Protein AF-A0ABD6BNP2-F1 (afdb_monomer_lite)

Sequence (99 aa):
DENVATVAYGLSDTFSLILVLMGYMAVIFQIPLFIMLAIMMGIVTRTWLEDKRLLFWGGFLTIAFLVNPDPTGMTPFIIAATMIVLYEGTLALLRWTGN

pLDDT: mean 85.68, std 10.11, range [52.31, 95.06]

Organism: NCBI:txid1515593

Structure (mmCIF, N/CA/C/O backbone):
data_AF-A0ABD6BNP2-F1
#
_entry.id   AF-A0ABD6BNP2-F1
#
loop_
_atom_site.group_PDB
_atom_site.id
_atom_site.type_symbol
_atom_site.label_atom_id
_atom_site.label_alt_id
_atom_site.label_comp_id
_atom_site.label_asym_id
_atom_site.label_entity_id
_atom_site.label_seq_id
_atom_site.pdbx_PDB_ins_code
_atom_site.Cartn_x
_atom_site.Cartn_y
_atom_site.Cartn_z
_atom_site.occupancy
_atom_site.B_iso_or_equiv
_atom_site.auth_seq_id
_atom_site.auth_comp_id
_atom_site.auth_asym_id
_atom_site.auth_atom_id
_atom_site.pdbx_PDB_model_num
ATOM 1 N N . ASP A 1 1 ? 16.920 9.040 -43.916 1.00 55.62 1 ASP A N 1
ATOM 2 C CA . ASP A 1 1 ? 15.939 8.003 -43.535 1.00 55.62 1 ASP A CA 1
ATOM 3 C C . ASP A 1 1 ? 16.428 7.053 -42.443 1.00 55.62 1 ASP A C 1
ATOM 5 O O . ASP A 1 1 ? 15.715 6.886 -41.465 1.00 55.62 1 ASP A O 1
ATOM 9 N N . GLU A 1 2 ? 17.654 6.526 -42.505 1.00 58.44 2 GLU A N 1
ATOM 10 C CA . GLU A 1 2 ? 18.186 5.580 -41.498 1.00 58.44 2 GLU A CA 1
ATOM 11 C C . GLU A 1 2 ? 18.308 6.165 -40.067 1.00 58.44 2 GLU A C 1
ATOM 13 O O . GLU A 1 2 ? 17.961 5.513 -39.090 1.00 58.44 2 GLU A O 1
ATOM 18 N N . ASN A 1 3 ? 18.694 7.442 -39.931 1.00 59.44 3 ASN A N 1
ATOM 19 C CA . ASN A 1 3 ? 18.810 8.122 -38.628 1.00 59.44 3 ASN A CA 1
ATOM 20 C C . ASN A 1 3 ? 17.435 8.392 -37.967 1.00 59.44 3 ASN A C 1
ATOM 22 O O . ASN A 1 3 ? 17.286 8.323 -36.752 1.00 59.44 3 ASN A O 1
ATOM 26 N N . VAL A 1 4 ? 16.393 8.632 -38.772 1.00 63.38 4 VAL A N 1
ATOM 27 C CA . VAL A 1 4 ? 15.029 8.874 -38.266 1.00 63.38 4 VAL A CA 1
ATOM 28 C C . VAL A 1 4 ? 14.410 7.575 -37.740 1.00 63.38 4 VAL A C 1
ATOM 30 O O . VAL A 1 4 ? 13.733 7.597 -36.715 1.00 63.38 4 VAL A O 1
ATOM 33 N N . ALA A 1 5 ? 14.695 6.439 -38.386 1.00 64.12 5 ALA A N 1
ATOM 34 C CA . ALA A 1 5 ? 14.225 5.124 -37.951 1.00 64.12 5 ALA A CA 1
ATOM 35 C C . ALA A 1 5 ? 14.811 4.710 -36.587 1.00 64.12 5 ALA A C 1
ATOM 37 O O . ALA A 1 5 ? 14.073 4.246 -35.718 1.00 64.12 5 ALA A O 1
ATOM 38 N N . THR A 1 6 ? 16.106 4.948 -36.355 1.00 66.69 6 THR A N 1
ATOM 39 C CA . THR A 1 6 ? 16.770 4.619 -35.080 1.00 66.69 6 THR A CA 1
ATOM 40 C C . THR A 1 6 ? 16.287 5.502 -33.927 1.00 66.69 6 THR A C 1
ATOM 42 O O . THR A 1 6 ? 16.051 5.008 -32.824 1.00 66.69 6 THR A O 1
ATOM 45 N N . VAL A 1 7 ? 16.077 6.801 -34.176 1.00 68.06 7 VAL A N 1
ATOM 46 C CA . VAL A 1 7 ? 15.526 7.726 -33.170 1.00 68.06 7 VAL A CA 1
ATOM 47 C C . VAL A 1 7 ? 14.066 7.386 -32.846 1.00 68.06 7 VAL A C 1
ATOM 49 O O . VAL A 1 7 ? 13.687 7.393 -31.676 1.00 68.06 7 VAL A O 1
ATOM 52 N N . ALA A 1 8 ? 13.254 7.030 -33.846 1.00 66.50 8 ALA A N 1
ATOM 53 C CA . ALA A 1 8 ? 11.868 6.612 -33.631 1.00 66.50 8 ALA A CA 1
ATOM 54 C C . ALA A 1 8 ? 11.763 5.298 -32.833 1.00 66.50 8 ALA A C 1
ATOM 56 O O . ALA A 1 8 ? 10.902 5.191 -31.960 1.00 66.50 8 ALA A O 1
ATOM 57 N N . TYR A 1 9 ? 12.657 4.333 -33.076 1.00 70.94 9 TYR A N 1
ATOM 58 C CA . TYR A 1 9 ? 12.718 3.076 -32.322 1.00 70.94 9 TYR A CA 1
ATOM 59 C C . TYR A 1 9 ? 13.098 3.310 -30.848 1.00 70.94 9 TYR A C 1
ATOM 61 O O . TYR A 1 9 ? 12.373 2.885 -29.951 1.00 70.94 9 TYR A O 1
ATOM 69 N N . GLY A 1 10 ? 14.157 4.087 -30.580 1.00 77.31 10 GLY A N 1
ATOM 70 C CA . GLY A 1 10 ? 14.562 4.416 -29.205 1.00 77.31 10 GLY A CA 1
ATOM 71 C C . GLY A 1 10 ? 13.518 5.239 -28.435 1.00 77.31 10 GLY A C 1
ATOM 72 O O . GLY A 1 10 ? 13.335 5.058 -27.227 1.00 77.31 10 GLY A O 1
ATOM 73 N N . LEU A 1 11 ? 12.784 6.113 -29.131 1.00 80.56 11 LEU A N 1
ATOM 74 C CA . LEU A 1 11 ? 11.681 6.870 -28.542 1.00 80.56 11 LEU A CA 1
ATOM 75 C C . LEU A 1 11 ? 10.480 5.962 -28.230 1.00 80.56 11 LEU A C 1
ATOM 77 O O . LEU A 1 11 ? 9.920 6.056 -27.140 1.00 80.56 11 LEU A O 1
ATOM 81 N N . SER A 1 12 ? 10.120 5.056 -29.144 1.00 83.06 12 SER A N 1
ATOM 82 C CA . SER A 1 12 ? 9.052 4.066 -28.944 1.00 83.06 12 SER A CA 1
ATOM 83 C C . SER A 1 12 ? 9.328 3.150 -27.749 1.00 83.06 12 SER A C 1
ATOM 85 O O . SER A 1 12 ? 8.430 2.910 -26.938 1.00 83.06 12 SER A O 1
ATOM 87 N N . ASP A 1 13 ? 10.570 2.693 -27.587 1.00 85.38 13 ASP A N 1
ATOM 88 C CA . ASP A 1 13 ? 10.980 1.874 -26.441 1.00 85.38 13 ASP A CA 1
ATOM 89 C C . ASP A 1 13 ? 10.909 2.662 -25.129 1.00 85.38 13 ASP A C 1
ATOM 91 O O . ASP A 1 13 ? 10.392 2.166 -24.128 1.00 85.38 13 ASP A O 1
ATOM 95 N N . THR A 1 14 ? 11.346 3.925 -25.139 1.00 87.75 14 THR A N 1
ATOM 96 C CA . THR A 1 14 ? 11.267 4.798 -23.957 1.00 87.75 14 THR A CA 1
ATOM 97 C C . THR A 1 14 ? 9.816 5.060 -23.552 1.00 87.75 14 THR A C 1
ATOM 99 O O . THR A 1 14 ? 9.474 4.945 -22.375 1.00 87.75 14 THR A O 1
ATOM 102 N N . PHE A 1 15 ? 8.934 5.365 -24.510 1.00 89.19 15 PHE A N 1
ATOM 103 C CA . PHE A 1 15 ? 7.505 5.529 -24.235 1.00 89.19 15 PHE A CA 1
ATOM 104 C C . PHE A 1 15 ? 6.876 4.237 -23.722 1.00 89.19 15 PHE A C 1
ATOM 106 O O . PHE A 1 15 ? 6.127 4.279 -22.750 1.00 89.19 15 PHE A O 1
ATOM 113 N N . SER A 1 16 ? 7.206 3.094 -24.321 1.00 89.50 16 SER A N 1
ATOM 114 C CA . SER A 1 16 ? 6.706 1.789 -23.876 1.00 89.50 16 SER A CA 1
ATOM 115 C C . SER A 1 16 ? 7.147 1.484 -22.446 1.00 89.50 16 SER A C 1
ATOM 117 O O . SER A 1 16 ? 6.329 1.067 -21.627 1.00 89.50 16 SER A O 1
ATOM 119 N N . LEU A 1 17 ? 8.404 1.776 -22.105 1.00 86.38 17 LEU A N 1
ATOM 120 C CA . LEU A 1 17 ? 8.914 1.636 -20.745 1.00 86.38 17 LEU A CA 1
ATOM 121 C C . LEU A 1 17 ? 8.160 2.544 -19.765 1.00 86.38 17 LEU A C 1
ATOM 123 O O . LEU A 1 17 ? 7.706 2.070 -18.726 1.00 86.38 17 LEU A O 1
ATOM 127 N N . ILE A 1 18 ? 7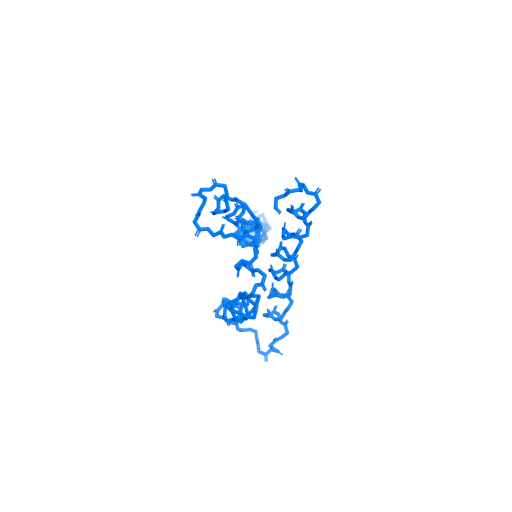.972 3.825 -20.100 1.00 89.38 18 ILE A N 1
ATOM 128 C CA . ILE A 1 18 ? 7.199 4.759 -19.268 1.00 89.38 18 ILE A CA 1
ATOM 129 C C . ILE A 1 18 ? 5.768 4.247 -19.077 1.00 89.38 18 ILE A C 1
ATOM 131 O O . ILE A 1 18 ? 5.275 4.247 -17.953 1.00 89.38 18 ILE A O 1
ATOM 135 N N . LEU A 1 19 ? 5.108 3.768 -20.136 1.00 91.88 19 LEU A N 1
ATOM 136 C CA . LEU A 1 19 ? 3.749 3.223 -20.062 1.00 91.88 19 LEU A CA 1
ATOM 137 C C . LEU A 1 19 ? 3.669 2.001 -19.142 1.00 91.88 19 LEU A C 1
ATOM 139 O O . LEU A 1 19 ? 2.756 1.922 -18.321 1.00 91.88 19 LEU A O 1
ATOM 143 N N . VAL A 1 20 ? 4.632 1.082 -19.232 1.00 89.12 20 VAL A N 1
ATOM 144 C CA . VAL A 1 20 ? 4.701 -0.097 -18.355 1.00 89.12 20 VAL A CA 1
ATOM 145 C C . VAL A 1 20 ? 4.929 0.318 -16.901 1.00 89.12 20 VAL A C 1
ATOM 147 O O . VAL A 1 20 ? 4.212 -0.147 -16.015 1.00 89.12 20 VAL A O 1
ATOM 150 N N . LEU A 1 21 ? 5.868 1.233 -16.646 1.00 86.94 21 LEU A N 1
ATOM 151 C CA . LEU A 1 21 ? 6.152 1.733 -15.299 1.00 86.94 21 LEU A CA 1
ATOM 152 C C . LEU A 1 21 ? 4.950 2.480 -14.704 1.00 86.94 21 LEU A C 1
ATOM 154 O O . LEU A 1 21 ? 4.584 2.236 -13.554 1.00 86.94 21 LEU A O 1
ATOM 158 N N . MET A 1 22 ? 4.293 3.344 -15.483 1.00 90.44 22 MET A N 1
ATOM 159 C CA . MET A 1 22 ? 3.076 4.038 -15.055 1.00 90.44 22 MET A CA 1
ATOM 160 C C . MET A 1 22 ? 1.933 3.062 -14.791 1.00 90.44 22 MET A C 1
ATOM 162 O O . MET A 1 22 ? 1.248 3.208 -13.784 1.00 90.44 22 MET A O 1
ATOM 166 N N . GLY A 1 23 ? 1.730 2.066 -15.656 1.00 90.12 23 GLY A N 1
ATOM 167 C CA . GLY A 1 23 ? 0.700 1.046 -15.467 1.00 90.12 23 GLY A CA 1
ATOM 168 C C . GLY A 1 23 ? 0.926 0.249 -14.185 1.00 90.12 23 GLY A C 1
ATOM 169 O O . GLY A 1 23 ? 0.006 0.079 -13.387 1.00 90.12 23 GLY A O 1
ATOM 170 N N . TYR A 1 24 ? 2.169 -0.161 -13.938 1.00 85.06 24 TYR A N 1
ATOM 171 C CA . TYR A 1 24 ? 2.540 -0.872 -12.720 1.00 85.06 24 TYR A CA 1
ATOM 172 C C . TYR A 1 24 ? 2.306 -0.030 -11.458 1.00 85.06 24 TYR A C 1
ATOM 174 O O . TYR A 1 24 ? 1.658 -0.482 -10.511 1.00 85.06 24 TYR A O 1
ATOM 182 N N . MET A 1 25 ? 2.762 1.226 -11.461 1.00 87.06 25 MET A N 1
ATOM 183 C CA . MET A 1 25 ? 2.527 2.140 -10.344 1.00 87.06 25 MET A CA 1
ATOM 184 C C . MET A 1 25 ? 1.034 2.412 -10.150 1.00 87.06 25 MET A C 1
ATOM 186 O O . MET A 1 25 ? 0.560 2.386 -9.017 1.00 87.06 25 MET A O 1
ATOM 190 N N . ALA A 1 26 ? 0.267 2.605 -11.224 1.00 91.31 26 ALA A N 1
ATOM 191 C CA . ALA A 1 26 ? -1.172 2.837 -11.145 1.00 91.31 26 ALA A CA 1
ATOM 192 C C . ALA A 1 26 ? -1.893 1.700 -10.411 1.00 91.31 26 ALA A C 1
ATOM 194 O O . ALA A 1 26 ? -2.748 1.987 -9.574 1.00 91.31 26 ALA A O 1
ATOM 195 N N . VAL A 1 27 ? -1.512 0.442 -10.666 1.00 89.88 27 VAL A N 1
ATOM 196 C CA . VAL A 1 27 ? -2.042 -0.735 -9.956 1.00 89.88 27 VAL A CA 1
ATOM 197 C C . VAL A 1 27 ? -1.702 -0.683 -8.465 1.00 89.88 27 VAL A C 1
ATOM 199 O O . VAL A 1 27 ? -2.589 -0.874 -7.634 1.00 89.88 27 VAL A O 1
ATOM 202 N N . ILE A 1 28 ? -0.454 -0.365 -8.108 1.00 90.19 28 ILE A N 1
ATOM 203 C CA . ILE A 1 28 ? -0.031 -0.223 -6.702 1.00 90.19 28 ILE A CA 1
ATOM 204 C C . ILE A 1 28 ? -0.832 0.878 -5.994 1.00 90.19 28 ILE A C 1
ATOM 206 O O . ILE A 1 28 ? -1.312 0.685 -4.877 1.00 90.19 28 ILE A O 1
ATOM 210 N N . PHE A 1 29 ? -1.035 2.018 -6.654 1.00 92.69 29 PHE A N 1
ATOM 211 C CA . PHE A 1 29 ? -1.813 3.134 -6.116 1.00 92.69 29 PHE A CA 1
ATOM 212 C C . PHE A 1 29 ? -3.314 2.840 -5.982 1.00 92.69 29 PHE A C 1
ATOM 214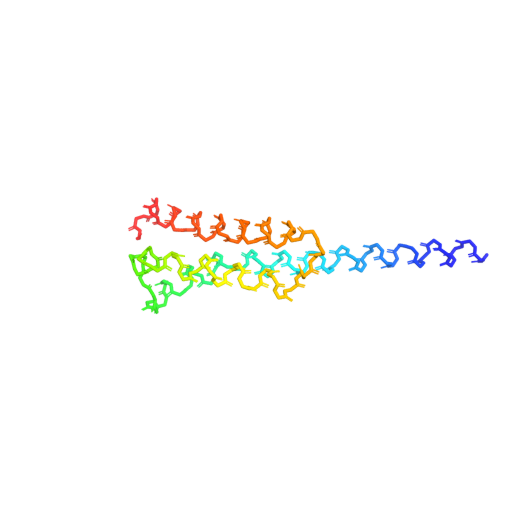 O O . PHE A 1 29 ? -4.000 3.577 -5.274 1.00 92.69 29 PHE A O 1
ATOM 221 N N . GLN A 1 30 ? -3.840 1.768 -6.587 1.00 94.69 30 GLN A N 1
ATOM 222 C CA . GLN A 1 30 ? -5.226 1.357 -6.341 1.00 94.69 30 GLN A CA 1
ATOM 223 C C . GLN A 1 30 ? -5.420 0.697 -4.972 1.00 94.69 30 GLN A C 1
ATOM 225 O O . GLN A 1 30 ? -6.551 0.654 -4.489 1.00 94.69 30 GLN A O 1
ATOM 230 N N . ILE A 1 31 ? -4.354 0.200 -4.328 1.00 93.25 31 ILE A N 1
ATOM 231 C CA . ILE A 1 31 ? -4.437 -0.483 -3.025 1.00 93.25 31 ILE A CA 1
ATOM 232 C C . ILE A 1 31 ? -5.215 0.365 -1.993 1.00 93.25 31 ILE A C 1
ATOM 234 O O . ILE A 1 31 ? -6.194 -0.148 -1.447 1.00 93.25 31 ILE A O 1
ATOM 238 N N . PRO A 1 32 ? -4.881 1.657 -1.768 1.00 92.00 32 PRO A N 1
ATOM 239 C CA . PRO A 1 32 ? -5.678 2.560 -0.936 1.00 92.00 32 PRO A CA 1
ATOM 240 C C . PRO A 1 32 ? -7.169 2.586 -1.275 1.00 92.00 32 PRO A C 1
ATOM 242 O O . PRO A 1 32 ? -8.009 2.426 -0.389 1.00 92.00 32 PRO A O 1
ATOM 245 N N . LEU A 1 33 ? -7.505 2.760 -2.556 1.00 93.19 33 LEU A N 1
ATOM 246 C CA . LEU A 1 33 ? -8.889 2.879 -3.001 1.00 93.19 33 LEU A CA 1
ATOM 247 C C . LEU A 1 33 ? -9.665 1.588 -2.727 1.00 93.19 33 LEU A C 1
ATOM 249 O O . LEU A 1 33 ? -10.767 1.642 -2.189 1.00 93.19 33 LEU A O 1
ATOM 253 N N . PHE A 1 34 ? -9.083 0.426 -3.028 1.00 93.00 34 PHE A N 1
ATOM 254 C CA . PHE A 1 34 ? -9.727 -0.860 -2.760 1.00 93.00 34 PHE A CA 1
ATOM 255 C C . PHE A 1 34 ? -9.992 -1.085 -1.273 1.00 93.00 34 PHE A C 1
ATOM 257 O O . PHE A 1 34 ? -11.059 -1.582 -0.918 1.00 93.00 34 PHE A O 1
ATOM 264 N N . ILE A 1 35 ? -9.067 -0.684 -0.400 1.00 91.81 35 ILE A N 1
ATOM 265 C CA . ILE A 1 35 ? -9.252 -0.778 1.053 1.00 91.81 35 ILE A CA 1
ATOM 266 C C . ILE A 1 35 ? -10.393 0.131 1.504 1.00 91.81 35 ILE A C 1
ATOM 268 O O . ILE A 1 35 ? -11.282 -0.314 2.229 1.00 91.81 35 ILE A O 1
ATOM 272 N N . MET A 1 36 ? -10.397 1.386 1.048 1.00 91.38 36 MET A N 1
ATOM 273 C CA . MET A 1 36 ? -11.464 2.334 1.372 1.00 91.38 36 MET A CA 1
ATOM 274 C C . MET A 1 36 ? -12.826 1.801 0.924 1.00 91.38 36 MET A C 1
ATOM 276 O O . MET A 1 36 ? -13.767 1.790 1.714 1.00 91.38 36 MET A O 1
ATOM 280 N N . LEU A 1 37 ? -12.921 1.293 -0.306 1.00 92.31 37 LEU A N 1
ATOM 281 C CA . LEU A 1 37 ? -14.151 0.706 -0.829 1.00 92.31 37 LEU A CA 1
ATOM 282 C C . LEU A 1 37 ? -14.571 -0.543 -0.044 1.00 92.31 37 LEU A C 1
ATOM 284 O O . LEU A 1 37 ? -15.749 -0.687 0.269 1.00 92.31 37 LEU A O 1
ATOM 288 N N . ALA A 1 38 ? -13.640 -1.425 0.323 1.00 91.69 38 ALA A N 1
ATOM 289 C CA . ALA A 1 38 ? -13.948 -2.618 1.112 1.00 91.69 38 ALA A CA 1
ATOM 290 C C . ALA A 1 38 ? -14.504 -2.270 2.503 1.00 91.69 38 ALA A C 1
ATOM 292 O O . ALA A 1 38 ? -15.418 -2.943 2.984 1.00 91.69 38 ALA A O 1
ATOM 293 N N . ILE A 1 39 ? -14.003 -1.196 3.121 1.00 89.94 39 ILE A N 1
ATOM 294 C CA . ILE A 1 39 ? -14.529 -0.675 4.389 1.00 89.94 39 ILE A CA 1
ATOM 295 C C . ILE A 1 39 ? -15.904 -0.034 4.184 1.00 89.94 39 ILE A C 1
ATOM 297 O O . ILE A 1 39 ? -16.829 -0.324 4.938 1.00 89.94 39 ILE A O 1
ATOM 301 N N . MET A 1 40 ? -16.071 0.790 3.144 1.00 88.94 40 MET A N 1
ATOM 302 C CA . MET A 1 40 ? -17.356 1.431 2.826 1.00 88.94 40 MET A CA 1
ATOM 303 C C . MET A 1 40 ? -18.458 0.415 2.500 1.00 88.94 40 MET A C 1
ATOM 305 O O . MET A 1 40 ? -19.614 0.630 2.846 1.00 88.94 40 MET A O 1
ATOM 309 N N . MET A 1 41 ? -18.106 -0.706 1.869 1.00 94.25 41 MET A N 1
ATOM 310 C CA . MET A 1 41 ? -19.023 -1.816 1.592 1.00 94.25 41 MET A CA 1
ATOM 311 C C . MET A 1 41 ? -19.263 -2.725 2.810 1.00 94.25 41 MET A C 1
ATOM 313 O O . MET A 1 41 ? -20.015 -3.691 2.705 1.00 94.25 41 MET A O 1
ATOM 317 N N . GLY A 1 42 ? -18.621 -2.459 3.953 1.00 88.81 42 GLY A N 1
ATOM 318 C CA . GLY A 1 42 ? -18.748 -3.269 5.166 1.00 88.81 42 GLY A CA 1
ATOM 319 C C . GLY A 1 42 ? -18.132 -4.669 5.063 1.00 88.81 42 GLY A C 1
ATOM 320 O O . GLY A 1 42 ? -18.441 -5.526 5.886 1.00 88.81 42 GLY A O 1
ATOM 321 N N . ILE A 1 43 ? -17.272 -4.920 4.067 1.00 92.88 43 ILE A N 1
ATOM 322 C CA . ILE A 1 43 ? -16.610 -6.220 3.858 1.00 92.88 43 ILE A CA 1
ATOM 323 C C . ILE A 1 43 ? -15.515 -6.435 4.908 1.00 92.88 43 ILE A C 1
ATOM 325 O O . ILE A 1 43 ? -15.310 -7.550 5.385 1.00 92.88 43 ILE A O 1
ATOM 329 N N . VAL A 1 44 ? -14.806 -5.366 5.273 1.00 90.94 44 VAL A N 1
ATOM 330 C CA . VAL A 1 44 ? -13.734 -5.386 6.273 1.00 90.94 44 VAL A CA 1
ATOM 331 C C . VAL A 1 44 ? -13.881 -4.208 7.224 1.00 90.94 44 VAL A C 1
ATOM 333 O O . VAL A 1 44 ? -14.309 -3.126 6.828 1.00 90.94 44 VAL A O 1
ATOM 336 N N . THR A 1 45 ? -13.499 -4.400 8.485 1.00 89.06 45 THR A N 1
ATOM 337 C CA . THR A 1 45 ? -13.405 -3.298 9.446 1.00 89.06 45 THR A CA 1
ATOM 338 C C . THR A 1 45 ? -11.975 -2.785 9.527 1.00 89.06 45 THR A C 1
ATOM 340 O O . THR A 1 45 ? -11.003 -3.503 9.277 1.00 89.06 45 THR A O 1
ATOM 343 N N . ARG A 1 46 ? -11.842 -1.527 9.938 1.00 87.44 46 ARG A N 1
ATOM 344 C CA . ARG A 1 46 ? -10.549 -0.897 10.188 1.00 87.44 46 ARG A CA 1
ATOM 345 C C . ARG A 1 46 ? -9.713 -1.671 11.220 1.00 87.44 46 ARG A C 1
ATOM 347 O O . ARG A 1 46 ? -8.541 -1.930 10.976 1.00 87.44 46 ARG A O 1
ATOM 354 N N . THR A 1 47 ? -10.318 -2.100 12.328 1.00 88.38 47 THR A N 1
ATOM 355 C CA . THR A 1 47 ? -9.638 -2.901 13.363 1.00 88.38 47 THR A CA 1
ATOM 356 C C . THR A 1 47 ? -9.182 -4.260 12.841 1.00 88.38 47 THR A C 1
ATOM 358 O O . THR A 1 47 ? -8.069 -4.684 13.128 1.00 88.38 47 THR A O 1
ATOM 361 N N . TRP A 1 48 ? -9.983 -4.911 11.995 1.00 92.00 48 TRP A N 1
ATOM 362 C CA . TRP A 1 48 ? -9.612 -6.188 11.388 1.00 92.00 48 TRP A CA 1
ATOM 363 C C . TRP A 1 48 ? -8.378 -6.057 10.486 1.00 92.00 48 TRP A C 1
ATOM 365 O O . TRP A 1 48 ? -7.471 -6.887 10.537 1.00 92.00 48 TRP A O 1
ATOM 375 N N . LEU A 1 49 ? -8.312 -4.985 9.693 1.00 90.06 49 LEU A N 1
ATOM 376 C CA . LEU A 1 49 ? -7.147 -4.671 8.864 1.00 90.06 49 LEU A CA 1
ATOM 377 C C . LEU A 1 49 ? -5.898 -4.380 9.712 1.00 90.06 49 LEU A C 1
ATOM 379 O O . LEU A 1 49 ? -4.788 -4.773 9.343 1.00 90.06 49 LEU A O 1
ATOM 383 N N . GLU A 1 50 ? -6.064 -3.736 10.868 1.00 89.06 50 GLU A N 1
ATOM 384 C CA . GLU A 1 50 ? -4.970 -3.494 11.811 1.00 89.06 50 GLU A CA 1
ATOM 385 C C . GLU A 1 50 ? -4.473 -4.791 12.472 1.00 89.06 50 GLU A C 1
ATOM 387 O O . GLU A 1 50 ? -3.263 -5.012 12.540 1.00 89.06 50 GLU A O 1
ATOM 392 N N . ASP A 1 51 ? -5.372 -5.690 12.867 1.00 92.94 51 ASP A N 1
ATOM 393 C CA . ASP A 1 51 ? -5.012 -6.983 13.465 1.00 92.94 51 ASP A CA 1
ATOM 394 C C . ASP A 1 51 ? -4.314 -7.919 12.464 1.00 92.94 51 ASP A C 1
ATOM 396 O O . ASP A 1 51 ? -3.545 -8.808 12.843 1.00 92.94 51 ASP A O 1
ATOM 400 N N . LYS A 1 52 ? -4.573 -7.735 11.163 1.00 93.00 52 LYS A N 1
ATOM 401 C CA . LYS A 1 52 ? -4.020 -8.559 10.078 1.00 93.00 52 LYS A CA 1
ATOM 402 C C . LYS A 1 52 ? -2.867 -7.903 9.313 1.00 93.00 52 LYS A C 1
ATOM 404 O O . LYS A 1 52 ? -2.479 -8.434 8.272 1.00 93.00 52 LYS A O 1
ATOM 409 N N . ARG A 1 53 ? -2.253 -6.829 9.829 1.00 93.62 53 ARG A N 1
ATOM 410 C CA . ARG A 1 53 ? -1.115 -6.122 9.187 1.00 93.62 53 ARG A CA 1
ATOM 411 C C . ARG A 1 53 ? -0.035 -7.062 8.653 1.00 93.62 53 ARG A C 1
ATOM 413 O O . ARG A 1 53 ? 0.345 -6.951 7.494 1.00 93.62 53 ARG A O 1
ATOM 420 N N . LEU A 1 54 ? 0.401 -8.036 9.457 1.00 91.62 54 LEU A N 1
ATOM 421 C CA . LEU A 1 54 ? 1.442 -8.992 9.058 1.00 91.62 54 LEU A CA 1
ATOM 422 C C . LEU A 1 54 ? 1.049 -9.847 7.842 1.00 91.62 54 LEU A C 1
ATOM 424 O O . LEU A 1 54 ? 1.915 -10.167 7.032 1.00 91.62 54 LEU A O 1
ATOM 428 N N . LEU A 1 55 ? -0.238 -10.186 7.680 1.00 92.94 55 LEU A N 1
ATOM 429 C CA . LEU A 1 55 ? -0.715 -10.917 6.500 1.00 92.94 55 LEU A CA 1
ATOM 430 C C . LEU A 1 55 ? -0.640 -10.045 5.246 1.00 92.94 55 LEU A C 1
ATOM 432 O O . LEU A 1 55 ? -0.207 -10.524 4.203 1.00 92.94 55 LEU A O 1
ATOM 436 N N . PHE A 1 56 ? -1.010 -8.766 5.352 1.00 93.50 56 PHE A N 1
ATOM 437 C CA . PHE A 1 56 ? -0.894 -7.822 4.240 1.00 93.50 56 PHE A CA 1
ATOM 438 C C . PHE A 1 56 ? 0.565 -7.542 3.890 1.00 93.50 56 PHE A C 1
ATOM 440 O O . PHE A 1 56 ? 0.929 -7.617 2.722 1.00 93.50 56 PHE A O 1
ATOM 447 N N . TRP A 1 57 ? 1.426 -7.306 4.882 1.00 93.81 57 TRP A N 1
ATOM 448 C CA . TRP A 1 57 ? 2.857 -7.094 4.656 1.00 93.81 57 TRP A CA 1
ATOM 449 C C . TRP A 1 57 ? 3.508 -8.316 3.998 1.00 93.81 57 TRP A C 1
ATOM 451 O O . TRP A 1 57 ? 4.226 -8.170 3.010 1.00 93.81 57 TRP A O 1
ATOM 461 N N . GLY A 1 58 ? 3.210 -9.525 4.490 1.00 93.69 58 GLY A N 1
ATOM 462 C CA . GLY A 1 58 ? 3.680 -10.775 3.890 1.00 93.69 58 GLY A CA 1
ATOM 463 C C . GLY A 1 58 ? 3.125 -11.009 2.482 1.00 93.69 58 GLY A C 1
ATOM 464 O O . GLY A 1 58 ? 3.860 -11.443 1.594 1.00 93.69 58 GLY A O 1
ATOM 465 N N . GLY A 1 59 ? 1.855 -10.669 2.247 1.00 93.38 59 GLY A N 1
ATOM 466 C CA . GLY A 1 59 ? 1.221 -10.731 0.930 1.00 93.38 59 GLY A CA 1
ATOM 467 C C . GLY A 1 59 ? 1.866 -9.778 -0.077 1.00 93.38 59 GLY A C 1
ATOM 468 O O . GLY A 1 59 ? 2.229 -10.204 -1.170 1.00 93.38 59 GLY A O 1
ATOM 469 N N . PHE A 1 60 ? 2.089 -8.517 0.302 1.00 93.38 60 PHE A N 1
ATOM 470 C CA . PHE A 1 60 ? 2.767 -7.530 -0.545 1.00 93.38 60 PHE A CA 1
ATOM 471 C C . PHE A 1 60 ? 4.206 -7.928 -0.846 1.00 93.38 60 PHE A C 1
ATOM 473 O O . PHE A 1 60 ? 4.637 -7.825 -1.991 1.00 93.38 60 PHE A O 1
ATOM 480 N N . LEU A 1 61 ? 4.930 -8.443 0.150 1.00 91.75 61 LEU A N 1
ATOM 481 C CA . LEU A 1 61 ? 6.276 -8.963 -0.049 1.00 91.75 61 LEU A CA 1
ATOM 482 C C . LEU A 1 61 ? 6.265 -10.136 -1.038 1.00 91.75 61 L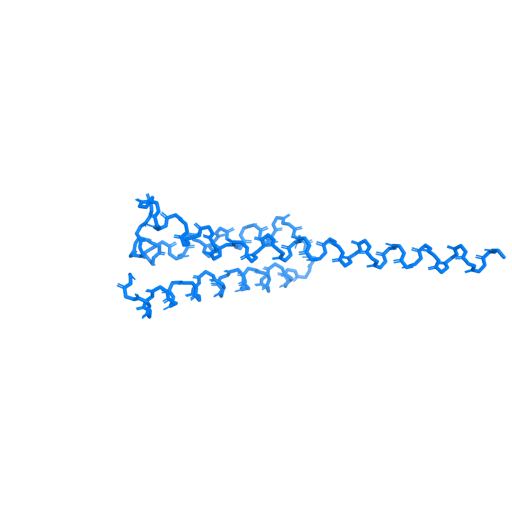EU A C 1
ATOM 484 O O . LEU A 1 61 ? 7.019 -10.126 -2.004 1.00 91.75 61 LEU A O 1
ATOM 488 N N . THR A 1 62 ? 5.351 -11.092 -0.869 1.00 91.06 62 THR A N 1
ATOM 489 C CA . THR A 1 62 ? 5.208 -12.233 -1.789 1.00 91.06 62 THR A CA 1
ATOM 490 C C . THR A 1 62 ? 4.922 -11.769 -3.220 1.00 91.06 62 THR A C 1
ATOM 492 O O . THR A 1 62 ? 5.580 -12.219 -4.155 1.00 91.06 62 THR A O 1
ATOM 495 N N . ILE A 1 63 ? 3.991 -10.827 -3.403 1.00 90.00 63 ILE A N 1
ATOM 496 C CA . ILE A 1 63 ? 3.669 -10.256 -4.720 1.00 90.00 63 ILE A CA 1
ATOM 497 C C . ILE A 1 63 ? 4.887 -9.543 -5.318 1.00 90.00 63 ILE A C 1
ATOM 499 O O . ILE A 1 63 ? 5.202 -9.751 -6.488 1.00 90.00 63 ILE A O 1
ATOM 503 N N . ALA A 1 64 ? 5.598 -8.735 -4.531 1.00 88.75 64 ALA A N 1
ATOM 504 C CA . ALA A 1 64 ? 6.753 -7.984 -5.010 1.00 88.75 64 ALA A CA 1
ATOM 505 C C . ALA A 1 64 ? 7.879 -8.904 -5.514 1.00 88.75 64 ALA A C 1
ATOM 507 O O . ALA A 1 64 ? 8.468 -8.629 -6.560 1.00 88.75 64 ALA A O 1
ATOM 508 N N . PHE A 1 65 ? 8.129 -10.019 -4.821 1.00 86.75 65 PHE A N 1
ATOM 509 C CA . PHE A 1 65 ? 9.107 -11.027 -5.241 1.00 86.75 65 PHE A CA 1
ATOM 510 C C . PHE A 1 65 ? 8.681 -11.804 -6.494 1.00 86.75 65 PHE A C 1
ATOM 512 O O . PHE A 1 65 ? 9.538 -12.189 -7.286 1.00 86.75 65 PHE A O 1
ATOM 519 N N . LEU A 1 66 ? 7.379 -12.027 -6.697 1.00 87.00 66 LEU A N 1
ATOM 520 C CA . LEU A 1 66 ? 6.872 -12.707 -7.893 1.00 87.00 66 LEU A CA 1
ATOM 521 C C . LEU A 1 66 ? 6.928 -11.825 -9.144 1.00 87.00 66 LEU A C 1
ATOM 523 O O . LEU A 1 66 ? 7.185 -12.333 -10.232 1.00 87.00 66 LEU A O 1
ATOM 527 N N . VAL A 1 67 ? 6.666 -10.523 -9.005 1.00 77.94 67 VAL A N 1
ATOM 528 C CA . VAL A 1 67 ? 6.568 -9.614 -10.158 1.00 77.94 67 VAL A CA 1
ATOM 529 C C . VAL A 1 67 ? 7.936 -9.131 -10.635 1.00 77.94 67 VAL A C 1
ATOM 531 O O . VAL A 1 67 ? 8.143 -8.999 -11.838 1.00 77.94 67 VAL A O 1
ATOM 534 N N . ASN A 1 68 ? 8.872 -8.874 -9.720 1.00 69.31 68 ASN A N 1
ATOM 535 C CA . ASN A 1 68 ? 10.220 -8.422 -10.065 1.00 69.31 68 ASN A CA 1
ATOM 536 C C . ASN A 1 68 ? 11.278 -9.227 -9.309 1.00 69.31 68 ASN A C 1
ATOM 538 O O . ASN A 1 68 ? 11.882 -8.697 -8.380 1.00 69.31 68 ASN A O 1
ATOM 542 N N . PRO A 1 69 ? 11.537 -10.489 -9.688 1.00 65.44 69 PRO A N 1
ATOM 543 C CA . PRO A 1 69 ? 12.671 -11.227 -9.154 1.00 65.44 69 PRO A CA 1
ATOM 544 C C . PRO A 1 69 ? 13.970 -10.599 -9.686 1.00 65.44 69 PRO A C 1
ATOM 546 O O . PRO A 1 69 ? 14.509 -11.023 -10.708 1.00 65.44 69 PRO A O 1
ATOM 549 N N . ASP A 1 70 ? 14.458 -9.547 -9.025 1.00 79.75 70 ASP A N 1
ATOM 550 C CA . ASP A 1 70 ? 15.773 -8.991 -9.316 1.00 79.75 70 ASP A CA 1
ATOM 551 C C . ASP A 1 70 ? 16.861 -9.845 -8.634 1.00 79.75 70 ASP A C 1
ATOM 553 O O . ASP A 1 70 ? 16.689 -10.293 -7.498 1.00 79.75 70 ASP A O 1
ATOM 557 N N . PRO A 1 71 ? 18.014 -10.083 -9.285 1.00 68.75 71 PRO A N 1
ATOM 558 C CA . PRO A 1 71 ? 19.080 -10.919 -8.719 1.00 68.75 71 PRO A CA 1
ATOM 559 C C . PRO A 1 71 ? 19.667 -10.382 -7.405 1.00 68.75 71 PRO A C 1
ATOM 561 O O . PRO A 1 71 ? 20.302 -11.122 -6.659 1.00 68.75 71 PRO A O 1
ATOM 564 N N . THR A 1 72 ? 19.487 -9.087 -7.136 1.00 80.94 72 THR A N 1
ATOM 565 C CA . THR A 1 72 ? 19.958 -8.408 -5.923 1.00 80.94 72 THR A CA 1
ATOM 566 C C . THR A 1 72 ? 18.980 -8.565 -4.754 1.00 80.94 72 THR A C 1
ATOM 568 O O . THR A 1 72 ? 19.372 -8.378 -3.604 1.00 80.94 72 THR A O 1
ATOM 571 N N . GLY A 1 73 ? 17.714 -8.889 -5.028 1.00 75.25 73 GLY A N 1
ATOM 572 C CA . GLY A 1 73 ? 16.642 -9.005 -4.043 1.00 75.25 73 GLY A CA 1
ATOM 573 C C . GLY A 1 73 ? 16.145 -7.675 -3.473 1.00 75.25 73 GLY A C 1
ATOM 574 O O . GLY A 1 73 ? 15.195 -7.683 -2.700 1.00 75.25 73 GLY A O 1
ATOM 575 N N . MET A 1 74 ? 16.751 -6.534 -3.822 1.00 86.38 74 MET A N 1
ATOM 576 C CA . MET A 1 74 ? 16.470 -5.232 -3.201 1.00 86.38 74 MET A CA 1
ATOM 577 C C . MET A 1 74 ? 15.243 -4.544 -3.803 1.00 86.38 74 MET A C 1
ATOM 579 O O . MET A 1 74 ? 14.495 -3.876 -3.083 1.00 86.38 74 MET A O 1
ATOM 583 N N . THR A 1 75 ? 15.007 -4.718 -5.104 1.00 86.25 75 THR A N 1
ATOM 584 C CA . THR A 1 75 ? 13.878 -4.094 -5.811 1.00 86.25 75 THR A CA 1
ATOM 585 C C . THR A 1 75 ? 12.516 -4.535 -5.244 1.00 86.25 75 THR A C 1
ATOM 587 O O . THR A 1 75 ? 11.707 -3.657 -4.922 1.00 86.25 75 THR A O 1
ATOM 590 N N . PRO A 1 76 ? 12.255 -5.839 -5.002 1.00 87.75 76 PRO A N 1
ATOM 591 C CA . PRO A 1 76 ? 11.070 -6.320 -4.298 1.00 87.75 76 PRO A CA 1
ATOM 592 C C . PRO A 1 76 ? 10.844 -5.666 -2.945 1.00 87.75 76 PRO A C 1
ATOM 594 O O . PRO A 1 76 ? 9.712 -5.310 -2.630 1.00 87.75 76 PRO A O 1
ATOM 597 N N . PHE A 1 77 ? 11.897 -5.466 -2.146 1.00 89.88 77 PHE A N 1
ATOM 598 C CA . PHE A 1 77 ? 11.749 -4.841 -0.832 1.00 89.88 77 PHE A CA 1
ATOM 599 C C . PHE A 1 77 ? 11.305 -3.382 -0.942 1.00 89.88 77 PHE A C 1
ATOM 601 O O . PHE A 1 77 ? 10.431 -2.967 -0.185 1.00 89.88 77 PHE A O 1
ATOM 608 N N . ILE A 1 78 ? 11.846 -2.613 -1.892 1.00 89.19 78 ILE A N 1
ATOM 609 C CA . ILE A 1 78 ? 11.447 -1.211 -2.113 1.00 89.19 78 ILE A CA 1
ATOM 610 C C . ILE A 1 78 ? 9.983 -1.131 -2.566 1.00 89.19 78 ILE A C 1
ATOM 612 O O . ILE A 1 78 ? 9.207 -0.309 -2.068 1.00 89.19 78 ILE A O 1
ATOM 616 N N . ILE A 1 79 ? 9.584 -2.012 -3.483 1.00 89.25 79 ILE A N 1
ATOM 617 C CA . ILE A 1 79 ? 8.205 -2.104 -3.970 1.00 89.25 79 ILE A CA 1
ATOM 618 C C . ILE A 1 79 ? 7.259 -2.494 -2.828 1.00 89.25 79 ILE A C 1
ATOM 620 O O . ILE A 1 79 ? 6.259 -1.812 -2.600 1.00 89.25 79 ILE A O 1
ATOM 624 N N . ALA A 1 80 ? 7.585 -3.552 -2.081 1.00 92.12 80 ALA A N 1
ATOM 625 C CA . ALA A 1 80 ? 6.786 -4.014 -0.951 1.00 92.12 80 ALA A CA 1
ATOM 626 C C . ALA A 1 80 ? 6.675 -2.933 0.130 1.00 92.12 80 ALA A C 1
ATOM 628 O O . ALA A 1 80 ? 5.581 -2.677 0.625 1.00 92.12 80 ALA A O 1
ATOM 629 N N . ALA A 1 81 ? 7.771 -2.239 0.447 1.00 93.50 81 ALA A N 1
ATOM 630 C CA . ALA A 1 81 ? 7.760 -1.114 1.376 1.00 93.50 81 ALA A CA 1
ATOM 631 C C . ALA A 1 81 ? 6.824 0.003 0.894 1.00 93.50 81 ALA A C 1
ATOM 633 O O . ALA A 1 81 ? 6.047 0.529 1.685 1.00 93.50 81 ALA A O 1
ATOM 634 N N . THR A 1 82 ? 6.826 0.319 -0.403 1.00 92.56 82 THR A N 1
ATOM 635 C CA . THR A 1 82 ? 5.913 1.318 -0.983 1.00 92.56 82 THR A CA 1
ATOM 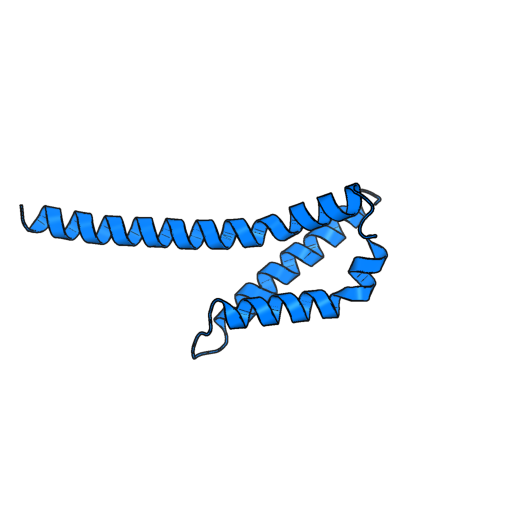636 C C . THR A 1 82 ? 4.448 0.888 -0.843 1.00 92.56 82 THR A C 1
ATOM 638 O O . THR A 1 82 ? 3.617 1.680 -0.399 1.00 92.56 82 THR A O 1
ATOM 641 N N . MET A 1 83 ? 4.126 -0.377 -1.143 1.00 93.75 83 MET A N 1
ATOM 642 C CA . MET A 1 83 ? 2.778 -0.936 -0.946 1.00 93.75 83 MET A CA 1
ATOM 643 C C . MET A 1 83 ? 2.347 -0.875 0.529 1.00 93.75 83 MET A C 1
ATOM 645 O O . MET A 1 83 ? 1.224 -0.470 0.829 1.00 93.75 83 MET A O 1
ATOM 649 N N . ILE A 1 84 ? 3.249 -1.224 1.453 1.00 94.50 84 ILE A N 1
ATOM 650 C CA . ILE A 1 84 ? 3.009 -1.168 2.902 1.00 94.50 84 ILE A CA 1
ATOM 651 C C . ILE A 1 84 ? 2.762 0.272 3.358 1.00 94.50 84 ILE A C 1
ATOM 653 O O . ILE A 1 84 ? 1.817 0.515 4.102 1.00 94.50 84 ILE A O 1
ATOM 657 N N . VAL A 1 85 ? 3.560 1.236 2.895 1.00 95.06 85 VAL A N 1
ATOM 658 C CA . VAL A 1 85 ? 3.380 2.656 3.232 1.00 95.06 85 VAL A CA 1
ATOM 659 C C . VAL A 1 85 ? 2.023 3.164 2.752 1.00 95.06 85 VAL A C 1
ATOM 661 O O . VAL A 1 85 ? 1.345 3.866 3.497 1.00 95.06 85 VAL A O 1
ATOM 664 N N . LEU A 1 86 ? 1.584 2.785 1.550 1.00 94.38 86 LEU A N 1
ATOM 665 C CA . LEU A 1 86 ? 0.257 3.150 1.045 1.00 94.38 86 LEU A CA 1
ATOM 666 C C . LEU A 1 86 ? -0.872 2.513 1.868 1.00 94.38 86 LEU A C 1
ATOM 668 O O . LEU A 1 86 ? -1.858 3.182 2.186 1.00 94.38 86 LEU A O 1
ATOM 672 N N . TYR A 1 87 ? -0.721 1.244 2.251 1.00 93.88 87 TYR A N 1
ATOM 673 C CA . TYR A 1 87 ? -1.665 0.534 3.116 1.00 93.88 87 TYR A CA 1
ATOM 674 C C . TYR A 1 87 ? -1.789 1.200 4.496 1.00 93.88 87 TYR A C 1
ATOM 676 O O . TYR A 1 87 ? -2.880 1.577 4.925 1.00 93.88 87 TYR A O 1
ATOM 684 N N . GLU A 1 88 ? -0.659 1.407 5.168 1.00 93.25 88 GLU A N 1
ATOM 685 C CA . GLU A 1 88 ? -0.593 2.029 6.492 1.00 93.25 88 GLU A CA 1
ATOM 686 C C . GLU A 1 88 ? -1.043 3.492 6.455 1.00 93.25 88 GLU A C 1
ATOM 688 O O . GLU A 1 88 ? -1.795 3.935 7.324 1.00 93.25 88 GLU A O 1
ATOM 693 N N . GLY A 1 89 ? -0.656 4.231 5.412 1.00 91.88 89 GLY A N 1
ATOM 694 C CA . GLY A 1 89 ? -1.112 5.597 5.168 1.00 91.88 89 GLY A CA 1
ATOM 695 C C . GLY A 1 89 ? -2.629 5.675 5.013 1.00 91.88 89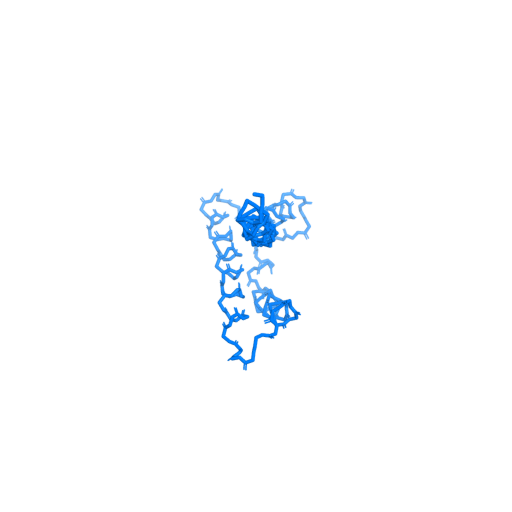 GLY A C 1
ATOM 696 O O . GLY A 1 89 ? -3.256 6.580 5.559 1.00 91.88 89 GLY A O 1
ATOM 697 N N . THR A 1 90 ? -3.242 4.685 4.359 1.00 91.88 90 THR A N 1
ATOM 698 C CA . THR A 1 90 ? -4.704 4.591 4.238 1.00 91.88 90 THR A CA 1
ATOM 699 C C . THR A 1 90 ? -5.364 4.378 5.599 1.00 91.88 90 THR A C 1
ATOM 701 O O . THR A 1 90 ? -6.296 5.101 5.946 1.00 91.88 90 THR A O 1
ATOM 704 N N . LEU A 1 91 ? -4.858 3.448 6.415 1.00 89.00 91 LEU A N 1
ATOM 705 C CA . LEU A 1 91 ? -5.374 3.215 7.772 1.00 89.00 91 LEU A CA 1
ATOM 706 C C . LEU A 1 91 ? -5.186 4.432 8.692 1.00 89.00 91 LEU A C 1
ATOM 708 O O . LEU A 1 91 ? -6.052 4.729 9.525 1.00 89.00 91 LEU A O 1
ATOM 712 N N . ALA A 1 92 ? -4.074 5.153 8.545 1.00 88.69 92 ALA A N 1
ATOM 713 C CA . ALA A 1 92 ? -3.808 6.385 9.279 1.00 88.69 92 ALA A CA 1
ATOM 714 C C . ALA A 1 92 ? -4.782 7.503 8.875 1.00 88.69 92 ALA A C 1
ATOM 716 O O . ALA A 1 92 ? -5.365 8.145 9.749 1.00 88.69 92 ALA A O 1
ATOM 717 N N . LEU A 1 93 ? -5.025 7.687 7.574 1.00 87.38 93 LEU A N 1
ATOM 718 C CA . LEU A 1 93 ? -6.010 8.648 7.072 1.00 87.38 93 LEU A CA 1
ATOM 719 C C . LEU A 1 93 ? -7.420 8.309 7.548 1.00 87.38 93 LEU A C 1
ATOM 721 O O . LEU A 1 93 ? -8.107 9.186 8.061 1.00 87.38 93 LEU A O 1
ATOM 725 N N . LEU A 1 94 ? -7.814 7.035 7.488 1.00 84.12 94 LEU A N 1
ATOM 726 C CA . LEU A 1 94 ? -9.105 6.582 8.011 1.00 84.12 94 LEU A CA 1
ATOM 727 C C . LEU A 1 94 ? -9.254 6.887 9.508 1.00 84.12 94 LEU A C 1
ATOM 729 O O . LEU A 1 94 ? -10.344 7.210 9.972 1.00 84.12 94 LEU A O 1
ATOM 733 N N . ARG A 1 95 ? -8.138 6.860 10.260 1.00 80.19 95 ARG A N 1
ATOM 734 C CA . ARG A 1 95 ? -8.115 7.213 11.698 1.00 80.19 95 ARG A CA 1
ATOM 735 C C . ARG A 1 95 ? -8.451 8.659 11.911 1.00 80.19 95 ARG A C 1
ATOM 737 O O . ARG A 1 95 ? -9.155 9.006 12.852 1.00 80.19 95 ARG A O 1
ATOM 744 N N . TRP A 1 96 ? -7.893 9.487 11.047 1.00 81.69 96 TRP A N 1
ATOM 745 C CA . TRP A 1 96 ? -8.078 10.913 11.110 1.00 81.69 96 TRP A CA 1
ATOM 746 C C . TRP A 1 96 ? -9.484 11.320 10.659 1.00 81.69 96 TRP A C 1
ATOM 748 O O . TRP A 1 96 ? -10.050 12.248 11.226 1.00 81.69 96 TRP A O 1
ATOM 758 N N . THR A 1 97 ? -10.094 10.580 9.729 1.00 77.75 97 THR A N 1
ATOM 759 C CA . THR A 1 97 ? -11.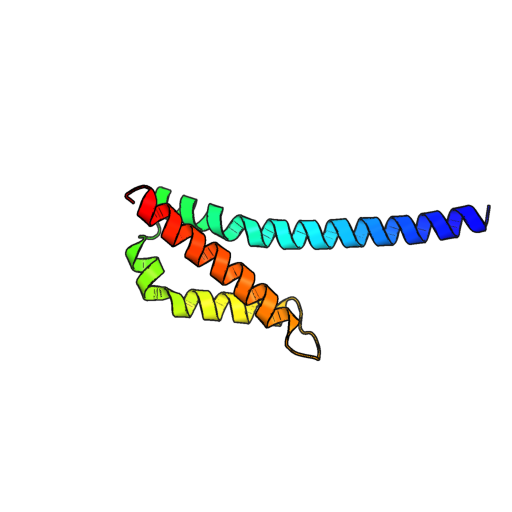475 10.822 9.280 1.00 77.75 97 THR A CA 1
ATOM 760 C C . THR A 1 97 ? -12.554 10.259 10.214 1.00 77.75 97 THR A C 1
ATOM 762 O O . THR A 1 97 ? -13.732 10.375 9.895 1.00 77.75 97 THR A O 1
ATOM 765 N N . GLY A 1 98 ? -12.190 9.674 11.362 1.00 59.62 98 GLY A N 1
ATOM 766 C CA . GLY A 1 98 ? -13.151 9.221 12.377 1.00 59.62 98 GLY A CA 1
ATOM 767 C C . GLY A 1 98 ? -13.885 7.912 12.060 1.00 59.62 98 GLY A C 1
ATOM 768 O O . GLY A 1 98 ? -14.922 7.664 12.671 1.00 59.62 98 GLY A O 1
ATOM 769 N N . ASN A 1 99 ? -13.345 7.094 11.142 1.00 52.31 99 ASN A N 1
ATOM 770 C CA . ASN A 1 99 ? -13.815 5.734 10.834 1.00 52.31 99 ASN A CA 1
ATOM 771 C C . ASN A 1 99 ? -12.930 4.648 11.477 1.00 52.31 99 ASN A C 1
ATOM 773 O O . ASN A 1 99 ? -11.673 4.752 11.450 1.00 52.31 99 ASN A O 1
#

Foldseek 3Di:
DVVVVVVVVVVVVVVVVVVVVCVVVVVLLCLLVVVVVCVVVVVDPLVRCVVCLVVLLVVQLVVLCVVDVDVVSVRSVVRSVSSSCSSVVSSVVVVVVVD

Secondary structure (DSSP, 8-state):
-HHHHHHHHHHHHHHHHHHHHHHHHHHHHHHHHHHHHHHHTTSS-HHHHHHTHHHHHHHHHHHHHHH---TTSHHHHHHHHHHHHHHHHHHHHHHHTT-

Radius of gyration: 18.5 Å; chains: 1; bounding box: 39×24×57 Å

InterPro domains:
  IPR002033 Sec-independent periplasmic protein translocase TatC [PF00902] (6-80)
  IPR002033 Sec-independent periplasmic protein translocase TatC [PTHR30371] (5-98)